Protein AF-A0A1B7WTZ9-F1 (afdb_monomer_lite)

Secondary structure (DSSP, 8-state):
-EEEE-TTT-----HHHHH-TT--EEE-TTSSEEES-GGG-----HHHHH-TT--EEE-S-TT------HHHHHHTT-TTHHHHHTT---PPS--GGG-HHHHHHHHT-

Radius of gyration: 16.01 Å; chains: 1; bounding box: 49×28×37 Å

Structure (mmCIF, N/CA/C/O backbone):
data_AF-A0A1B7WTZ9-F1
#
_entry.id   AF-A0A1B7WTZ9-F1
#
loop_
_atom_site.group_PDB
_atom_site.id
_atom_site.type_symbol
_atom_site.label_atom_id
_atom_site.label_alt_id
_atom_site.label_comp_id
_atom_site.label_asym_id
_atom_site.label_entity_id
_atom_site.label_seq_id
_atom_site.pdbx_PDB_ins_code
_atom_site.Cartn_x
_atom_site.Cartn_y
_atom_site.Cartn_z
_atom_site.occupancy
_atom_site.B_iso_or_equiv
_atom_site.auth_seq_id
_atom_site.auth_comp_id
_atom_site.auth_asym_id
_atom_site.auth_atom_id
_atom_site.pdbx_PDB_model_num
ATOM 1 N N . MET A 1 1 ? 1.511 1.386 10.894 1.00 94.19 1 MET A N 1
ATOM 2 C CA . MET A 1 1 ? 1.656 0.087 10.200 1.00 94.19 1 MET A CA 1
ATOM 3 C C . MET A 1 1 ? 0.766 0.130 8.957 1.00 94.19 1 MET A C 1
ATOM 5 O O . MET A 1 1 ? 0.423 1.230 8.550 1.00 94.19 1 MET A O 1
ATOM 9 N N . ILE A 1 2 ? 0.425 -0.969 8.270 1.00 96.19 2 ILE A N 1
ATOM 10 C CA . ILE A 1 2 ? -0.602 -0.867 7.210 1.00 96.19 2 ILE A CA 1
ATOM 11 C C . ILE A 1 2 ? -1.957 -0.575 7.862 1.00 96.19 2 ILE A C 1
ATOM 13 O O . ILE A 1 2 ? -2.398 -1.366 8.688 1.00 96.19 2 ILE A O 1
ATOM 17 N N . GLU A 1 3 ? -2.606 0.528 7.485 1.00 95.88 3 GLU A N 1
ATOM 18 C CA . GLU A 1 3 ? -3.906 0.909 8.061 1.00 95.88 3 GLU A CA 1
ATOM 19 C C . GLU A 1 3 ? -5.053 0.708 7.074 1.00 95.88 3 GLU A C 1
ATOM 21 O O . GLU A 1 3 ? -6.114 0.228 7.458 1.00 95.88 3 GLU A O 1
ATOM 26 N N . ILE A 1 4 ? -4.842 1.046 5.796 1.00 96.06 4 ILE A N 1
ATOM 27 C CA . ILE A 1 4 ? -5.931 1.135 4.817 1.00 96.06 4 ILE A CA 1
ATOM 28 C C . ILE A 1 4 ? -5.604 0.401 3.521 1.00 96.06 4 ILE A C 1
ATOM 30 O O . ILE A 1 4 ? -4.516 0.548 2.954 1.00 96.06 4 ILE A O 1
ATOM 34 N N . VAL A 1 5 ? -6.608 -0.339 3.043 1.00 97.00 5 VAL A N 1
ATOM 35 C CA . VAL A 1 5 ? -6.836 -0.648 1.631 1.00 97.00 5 VAL A CA 1
ATOM 36 C C . VAL A 1 5 ? -8.133 0.056 1.235 1.00 97.00 5 VAL A C 1
ATOM 38 O O . VAL A 1 5 ? -9.205 -0.278 1.728 1.00 97.00 5 VAL A O 1
ATOM 41 N N . ASP A 1 6 ? -8.023 1.063 0.379 1.00 97.44 6 ASP A N 1
ATOM 42 C CA . ASP A 1 6 ? -9.152 1.808 -0.164 1.00 97.44 6 ASP A CA 1
ATOM 43 C C . ASP A 1 6 ? -9.802 0.985 -1.285 1.00 97.44 6 ASP A C 1
ATOM 45 O O . ASP A 1 6 ? -9.230 0.814 -2.368 1.00 97.44 6 ASP A O 1
ATOM 49 N N . ASN A 1 7 ? -10.982 0.434 -1.001 1.00 96.38 7 ASN A N 1
ATOM 50 C CA . ASN A 1 7 ? -11.694 -0.453 -1.921 1.00 96.38 7 ASN A CA 1
ATOM 51 C C . ASN A 1 7 ? -12.198 0.264 -3.181 1.00 96.38 7 ASN A C 1
ATOM 53 O O . ASN A 1 7 ? -12.272 -0.370 -4.231 1.00 96.38 7 ASN A O 1
ATOM 57 N N . ASP A 1 8 ? -12.477 1.567 -3.112 1.00 96.25 8 ASP A N 1
ATOM 58 C CA . ASP A 1 8 ? -12.939 2.350 -4.265 1.00 96.25 8 ASP A CA 1
ATOM 59 C C . ASP A 1 8 ? -11.815 2.575 -5.289 1.00 96.25 8 ASP A C 1
ATOM 61 O O . ASP A 1 8 ? -12.064 2.724 -6.490 1.00 96.25 8 ASP A O 1
ATOM 65 N N . ARG A 1 9 ? -10.559 2.589 -4.831 1.00 96.56 9 ARG A N 1
ATOM 66 C CA . ARG A 1 9 ? -9.367 2.695 -5.685 1.00 96.56 9 ARG A CA 1
ATOM 67 C C . ARG A 1 9 ? -8.785 1.349 -6.075 1.00 96.56 9 ARG A C 1
ATOM 69 O O . ARG A 1 9 ? -8.124 1.259 -7.110 1.00 96.56 9 ARG A O 1
ATOM 76 N N . CYS A 1 10 ? -8.935 0.331 -5.234 1.00 97.88 10 CYS A N 1
ATOM 77 C CA . CYS A 1 10 ? -8.318 -0.970 -5.443 1.00 97.88 10 CYS A CA 1
ATOM 78 C C . CYS A 1 10 ? -8.836 -1.627 -6.732 1.00 97.88 10 CYS A C 1
ATOM 80 O O . CYS A 1 10 ? -10.031 -1.761 -6.955 1.00 97.88 10 CYS A O 1
ATOM 82 N N . VAL A 1 11 ? -7.910 -2.073 -7.583 1.00 97.94 11 VAL A N 1
ATOM 83 C CA . VAL A 1 11 ? -8.226 -2.716 -8.874 1.00 97.94 11 VAL A CA 1
ATOM 84 C C . VAL A 1 11 ? -7.973 -4.227 -8.874 1.00 97.94 11 VAL A C 1
ATOM 86 O O . VAL A 1 11 ? -7.893 -4.829 -9.939 1.00 97.94 11 VAL A O 1
ATOM 89 N N . GLY A 1 12 ? -7.765 -4.831 -7.699 1.00 98.00 12 GLY A N 1
ATOM 90 C CA . GLY A 1 12 ? -7.573 -6.282 -7.569 1.00 98.00 12 GLY A CA 1
ATOM 91 C C . GLY A 1 12 ? -6.356 -6.845 -8.313 1.00 98.00 12 GLY A C 1
ATOM 92 O O . GLY A 1 12 ? -6.420 -7.911 -8.909 1.00 98.00 12 GLY A O 1
ATOM 93 N N . CYS A 1 13 ? -5.243 -6.103 -8.348 1.00 97.88 13 CYS A N 1
ATOM 94 C CA . CYS A 1 13 ? -4.043 -6.502 -9.102 1.00 97.88 13 CYS A CA 1
ATOM 95 C C . CYS A 1 13 ? -3.074 -7.431 -8.347 1.00 97.88 13 CYS A C 1
ATOM 97 O O . CYS A 1 13 ? -2.058 -7.823 -8.917 1.00 97.88 13 CYS A O 1
ATOM 99 N N . ASP A 1 14 ? -3.320 -7.695 -7.060 1.00 98.12 14 ASP A N 1
ATOM 100 C CA . ASP A 1 14 ? -2.494 -8.533 -6.173 1.00 98.12 14 ASP A CA 1
ATOM 101 C C . ASP A 1 14 ? -1.001 -8.165 -6.060 1.00 98.12 14 ASP A C 1
ATOM 103 O O . ASP A 1 14 ? -0.199 -8.910 -5.496 1.00 98.12 14 ASP A O 1
ATOM 107 N N . ILE A 1 15 ? -0.577 -6.988 -6.529 1.00 97.88 15 ILE A N 1
ATOM 108 C CA . ILE A 1 15 ? 0.820 -6.549 -6.385 1.00 97.88 15 ILE A CA 1
ATOM 109 C C . ILE A 1 15 ? 1.209 -6.452 -4.903 1.00 97.88 15 ILE A C 1
ATOM 111 O O . ILE A 1 15 ? 2.299 -6.883 -4.536 1.00 97.88 15 ILE A O 1
ATOM 115 N N . CYS A 1 16 ? 0.319 -5.935 -4.046 1.00 98.25 16 CYS A N 1
ATOM 116 C CA . CYS A 1 16 ? 0.544 -5.848 -2.599 1.00 98.25 16 CYS A CA 1
ATOM 117 C C . CYS A 1 16 ? 0.707 -7.225 -1.936 1.00 98.25 16 CYS A C 1
ATOM 119 O O . CYS A 1 16 ? 1.550 -7.354 -1.049 1.00 98.25 16 CYS A O 1
ATOM 121 N N . VAL A 1 17 ? -0.040 -8.234 -2.397 1.00 98.44 17 VAL A N 1
ATOM 122 C CA . VAL A 1 17 ? 0.075 -9.631 -1.951 1.00 98.44 17 VAL A CA 1
ATOM 123 C C . VAL A 1 17 ? 1.460 -10.172 -2.306 1.00 98.44 17 VAL A C 1
ATOM 125 O O . VAL A 1 17 ? 2.171 -10.662 -1.439 1.00 98.44 17 VAL A O 1
ATOM 128 N N . ASN A 1 18 ? 1.899 -9.982 -3.553 1.00 98.25 18 ASN A N 1
ATOM 129 C CA . ASN A 1 18 ? 3.169 -10.526 -4.046 1.00 98.25 18 ASN A CA 1
ATOM 130 C C . ASN A 1 18 ? 4.423 -9.833 -3.484 1.00 98.25 18 ASN A C 1
ATOM 132 O O . ASN A 1 18 ? 5.483 -10.448 -3.387 1.00 98.25 18 ASN A O 1
ATOM 136 N N . VAL A 1 19 ? 4.344 -8.536 -3.181 1.00 97.75 19 VAL A N 1
ATOM 137 C CA . VAL A 1 19 ? 5.509 -7.743 -2.750 1.00 97.75 19 VAL A CA 1
ATOM 138 C C . VAL A 1 19 ? 5.697 -7.722 -1.234 1.00 97.75 19 VAL A C 1
ATOM 140 O O . VAL A 1 19 ? 6.763 -7.337 -0.752 1.00 97.75 19 VAL A O 1
ATOM 143 N N . CYS A 1 20 ? 4.677 -8.095 -0.457 1.00 98.38 20 CYS A N 1
ATOM 144 C CA . CYS A 1 20 ? 4.769 -8.062 0.994 1.00 98.38 20 CYS A CA 1
ATOM 145 C C . CYS A 1 20 ? 5.688 -9.186 1.504 1.00 98.38 20 CYS A C 1
ATOM 147 O O . CYS A 1 20 ? 5.323 -10.350 1.411 1.00 98.38 20 CYS A O 1
ATOM 149 N N . PRO A 1 21 ? 6.836 -8.884 2.139 1.00 98.12 21 PRO A N 1
ATOM 150 C CA . PRO A 1 21 ? 7.768 -9.918 2.601 1.00 98.12 21 PRO A CA 1
ATOM 151 C C . PRO A 1 21 ? 7.272 -10.690 3.833 1.00 98.12 21 PRO A C 1
ATOM 153 O O . PRO A 1 21 ? 7.956 -11.590 4.314 1.00 98.12 21 PRO A O 1
ATOM 156 N N . ARG A 1 22 ? 6.138 -10.277 4.405 1.00 98.19 22 ARG A N 1
ATOM 157 C CA . ARG A 1 22 ? 5.513 -10.870 5.593 1.00 98.19 22 ARG A CA 1
ATOM 158 C C . ARG A 1 22 ? 4.114 -11.399 5.306 1.00 98.19 22 ARG A C 1
ATOM 160 O O . ARG A 1 22 ? 3.380 -11.657 6.249 1.00 98.19 22 ARG A O 1
ATOM 167 N N . ASP A 1 23 ? 3.750 -11.494 4.027 1.00 97.94 23 ASP A N 1
ATOM 168 C CA . ASP A 1 23 ? 2.461 -12.010 3.579 1.00 97.94 23 ASP A CA 1
ATOM 169 C C . ASP A 1 23 ? 1.277 -11.340 4.292 1.00 97.94 23 ASP A C 1
ATOM 171 O O . ASP A 1 23 ? 0.349 -12.010 4.704 1.00 97.94 23 ASP A O 1
ATOM 175 N N . VAL A 1 24 ? 1.280 -10.018 4.501 1.00 98.56 24 VAL A N 1
ATOM 176 C CA . VAL A 1 24 ? 0.227 -9.335 5.291 1.00 98.56 24 VAL A CA 1
ATOM 177 C C . VAL A 1 24 ? -1.145 -9.347 4.602 1.00 98.56 24 VAL A C 1
ATOM 179 O O . VAL A 1 24 ? -2.174 -9.225 5.273 1.00 98.56 24 VAL A O 1
ATOM 182 N N . PHE A 1 25 ? -1.167 -9.488 3.277 1.00 98.62 25 PHE A N 1
ATOM 183 C CA . PHE A 1 25 ? -2.368 -9.373 2.456 1.00 98.62 25 PHE A CA 1
ATOM 184 C C . PHE A 1 25 ? -2.821 -10.724 1.909 1.00 98.62 25 PHE A C 1
ATOM 186 O O . PHE A 1 25 ? -1.981 -11.546 1.553 1.00 98.62 25 PHE A O 1
ATOM 193 N N . ASP A 1 26 ? -4.135 -10.886 1.770 1.00 98.38 26 ASP A N 1
ATOM 194 C CA . ASP A 1 26 ? -4.771 -11.947 0.984 1.00 98.38 26 ASP A CA 1
ATOM 195 C C . ASP A 1 26 ? -5.608 -11.324 -0.141 1.00 98.38 26 ASP A C 1
ATOM 197 O O . ASP A 1 26 ? -6.046 -10.174 -0.040 1.00 98.38 26 ASP A O 1
ATOM 201 N N . SER A 1 27 ? -5.865 -12.089 -1.202 1.00 97.75 27 SER A N 1
ATOM 202 C CA . SER A 1 27 ? -6.872 -11.734 -2.205 1.00 97.75 27 SER A CA 1
ATOM 203 C C . SER A 1 27 ? -8.260 -12.087 -1.667 1.00 97.75 27 SER A C 1
ATOM 205 O O . SER A 1 27 ? -8.552 -13.250 -1.379 1.00 97.75 27 SER A O 1
ATOM 207 N N . GLY A 1 28 ? -9.111 -11.077 -1.507 1.00 96.25 28 GLY A N 1
ATOM 208 C CA . GLY A 1 28 ? -10.498 -11.221 -1.082 1.00 96.25 28 GLY A CA 1
ATOM 209 C C . GLY A 1 28 ? -11.345 -11.973 -2.107 1.00 96.25 28 GLY A C 1
ATOM 210 O O . GLY A 1 28 ? -11.003 -12.078 -3.286 1.00 96.25 28 GLY A O 1
ATOM 211 N N . SER A 1 29 ? -12.495 -12.493 -1.673 1.00 95.81 29 SER A N 1
ATOM 212 C CA . SER A 1 29 ? -13.426 -13.211 -2.559 1.00 95.81 29 SER A CA 1
ATOM 213 C C . SER A 1 29 ? -14.038 -12.331 -3.655 1.00 95.81 29 SER A C 1
ATOM 215 O O . SER A 1 29 ? -14.530 -12.848 -4.654 1.00 95.81 29 SER A O 1
ATOM 217 N N . ASP A 1 30 ? -14.032 -11.016 -3.454 1.00 95.44 30 ASP A N 1
ATOM 218 C CA . ASP A 1 30 ? -14.437 -9.985 -4.413 1.00 95.44 30 ASP A CA 1
ATOM 219 C C . ASP A 1 30 ? -13.293 -9.552 -5.352 1.00 95.44 30 ASP A C 1
ATOM 221 O O . ASP A 1 30 ? -13.495 -8.714 -6.230 1.00 95.44 30 ASP A O 1
ATOM 225 N N . GLY A 1 31 ? -12.103 -10.139 -5.190 1.00 95.00 31 GLY A N 1
ATOM 226 C CA . GLY A 1 31 ? -10.894 -9.803 -5.935 1.00 95.00 31 GLY A CA 1
ATOM 227 C C . GLY A 1 31 ? -10.131 -8.600 -5.379 1.00 95.00 31 GLY A C 1
ATOM 228 O O . GLY A 1 31 ? -9.084 -8.263 -5.927 1.00 95.00 31 GLY A O 1
ATOM 229 N N . LEU A 1 32 ? -10.605 -7.948 -4.312 1.00 98.00 32 LEU A N 1
ATOM 230 C CA . LEU A 1 32 ? -9.898 -6.831 -3.686 1.00 98.00 32 LEU A CA 1
ATOM 231 C C . LEU A 1 32 ? -8.908 -7.339 -2.637 1.00 98.00 32 LEU A C 1
ATOM 233 O O . LEU A 1 32 ? -9.122 -8.357 -1.988 1.00 98.00 32 LEU A O 1
ATOM 237 N N . ALA A 1 33 ? -7.797 -6.628 -2.456 1.00 98.19 33 ALA A N 1
ATOM 238 C CA . ALA A 1 33 ? -6.827 -6.987 -1.428 1.00 98.19 33 ALA A CA 1
ATOM 239 C C . ALA A 1 33 ? -7.407 -6.778 -0.018 1.00 98.19 33 ALA A C 1
ATOM 241 O O . ALA A 1 33 ? -8.023 -5.752 0.260 1.00 98.19 33 ALA A O 1
ATOM 242 N N . VAL A 1 34 ? -7.140 -7.712 0.893 1.00 98.12 34 VAL A N 1
ATOM 243 C CA . VAL A 1 34 ? -7.571 -7.656 2.297 1.00 98.12 34 VAL A CA 1
ATOM 244 C C . VAL A 1 34 ? -6.347 -7.655 3.206 1.00 98.12 34 VAL A C 1
ATOM 246 O O . VAL A 1 34 ? -5.407 -8.418 2.989 1.00 98.12 34 VAL A O 1
ATOM 249 N N . ILE A 1 35 ? -6.350 -6.817 4.247 1.00 97.56 35 ILE A N 1
ATOM 250 C CA . ILE A 1 35 ? -5.333 -6.855 5.308 1.00 97.56 35 ILE A CA 1
ATOM 251 C C . ILE A 1 35 ? -5.656 -8.036 6.230 1.00 97.56 35 ILE A C 1
ATOM 253 O O . ILE A 1 35 ? -6.486 -7.923 7.127 1.00 97.56 35 ILE A O 1
ATOM 257 N N . ALA A 1 36 ? -5.011 -9.178 6.010 1.00 98.06 36 ALA A N 1
ATOM 258 C CA . ALA A 1 36 ? -5.304 -10.408 6.743 1.00 98.06 36 ALA A CA 1
ATOM 259 C C . ALA A 1 36 ? -4.486 -10.547 8.035 1.00 98.06 36 ALA A C 1
ATOM 261 O O . ALA A 1 36 ? -4.939 -11.155 9.004 1.00 98.06 36 ALA A O 1
ATOM 262 N N . ARG A 1 37 ? -3.265 -10.000 8.052 1.00 97.12 37 ARG A N 1
ATOM 263 C CA . ARG A 1 37 ? -2.285 -10.171 9.142 1.00 97.12 37 ARG A CA 1
ATOM 264 C C . ARG A 1 37 ? -1.628 -8.837 9.503 1.00 97.12 37 ARG A C 1
ATOM 266 O O . ARG A 1 37 ? -0.414 -8.681 9.400 1.00 97.12 37 ARG A O 1
ATOM 273 N N . LYS A 1 38 ? -2.437 -7.839 9.890 1.00 95.56 38 LYS A N 1
ATOM 274 C CA . LYS A 1 38 ? -1.990 -6.452 10.167 1.00 95.56 38 LYS A CA 1
ATOM 275 C C . LYS A 1 38 ? -0.775 -6.389 11.105 1.00 95.56 38 LYS A C 1
ATOM 277 O O . LYS A 1 38 ? 0.180 -5.675 10.806 1.00 95.56 38 LYS A O 1
ATOM 282 N N . SER A 1 39 ? -0.780 -7.196 12.169 1.00 95.00 39 SER A N 1
ATOM 283 C CA . SER A 1 39 ? 0.289 -7.292 13.177 1.00 95.00 39 SER A CA 1
ATOM 284 C C . SER A 1 39 ? 1.661 -7.681 12.622 1.00 95.00 39 SER A C 1
ATOM 286 O O . SER A 1 39 ? 2.679 -7.406 13.250 1.00 95.00 39 SER A O 1
ATOM 288 N N . ASP A 1 40 ? 1.713 -8.313 11.450 1.00 96.62 40 ASP A N 1
ATOM 289 C CA . ASP A 1 40 ? 2.967 -8.788 10.863 1.00 96.62 40 ASP A CA 1
ATOM 290 C C . ASP A 1 40 ? 3.649 -7.696 10.024 1.00 96.62 40 ASP A C 1
ATOM 292 O O . ASP A 1 40 ? 4.813 -7.830 9.620 1.00 96.62 40 ASP A O 1
ATOM 296 N N . CYS A 1 41 ? 2.947 -6.586 9.773 1.00 96.81 41 CYS A N 1
ATOM 297 C CA . CYS A 1 41 ? 3.446 -5.468 8.992 1.00 96.81 41 CYS A CA 1
ATOM 298 C C . CYS A 1 41 ? 4.696 -4.847 9.624 1.00 96.81 41 CYS A C 1
ATOM 300 O O . CYS A 1 41 ? 4.681 -4.352 10.742 1.00 96.81 41 CYS A O 1
ATOM 302 N N . GLN A 1 42 ? 5.783 -4.794 8.855 1.00 95.94 42 GLN A N 1
ATOM 303 C CA . GLN A 1 42 ? 7.053 -4.193 9.287 1.00 95.94 42 GLN A CA 1
ATOM 304 C C . GLN A 1 42 ? 7.173 -2.713 8.905 1.00 95.94 42 GLN A C 1
ATOM 306 O O . GLN A 1 42 ? 8.269 -2.163 8.930 1.00 95.94 42 GLN A O 1
ATOM 311 N N . THR A 1 43 ? 6.075 -2.075 8.476 1.00 96.06 43 THR A N 1
ATOM 312 C CA . THR A 1 43 ? 6.063 -0.656 8.066 1.00 96.06 43 THR A CA 1
ATOM 313 C C . THR A 1 43 ? 7.132 -0.353 6.998 1.00 96.06 43 THR A C 1
ATOM 315 O O . THR A 1 43 ? 7.820 0.657 7.016 1.00 96.06 43 THR A O 1
ATOM 318 N N 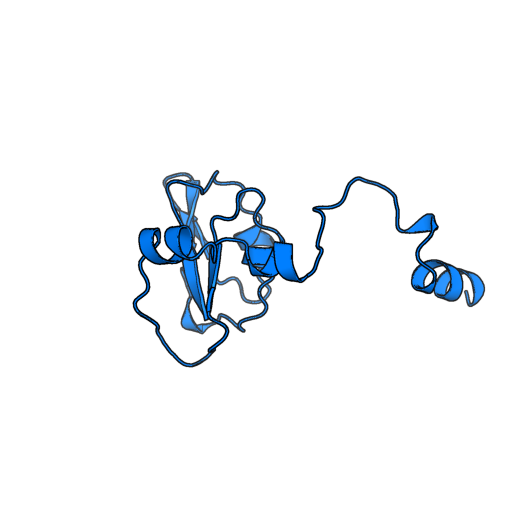. CYS A 1 44 ? 7.305 -1.278 6.044 1.00 96.56 44 CYS A N 1
ATOM 319 C CA . CYS A 1 44 ? 8.319 -1.176 4.985 1.00 96.56 44 CYS A CA 1
ATOM 320 C C . CYS A 1 44 ? 7.861 -0.384 3.748 1.00 96.56 44 CYS A C 1
ATOM 322 O O . CYS A 1 44 ? 8.660 -0.163 2.844 1.00 96.56 44 CYS A O 1
ATOM 324 N N . PHE A 1 45 ? 6.579 -0.002 3.687 1.00 96.81 45 PHE A N 1
ATOM 325 C CA . PHE A 1 45 ? 5.956 0.782 2.610 1.00 96.81 45 PHE A CA 1
ATOM 326 C C . PHE A 1 45 ? 5.968 0.166 1.202 1.00 96.81 45 PHE A C 1
ATOM 328 O O . PHE A 1 45 ? 5.489 0.794 0.263 1.00 96.81 45 PHE A O 1
ATOM 335 N N . LEU A 1 46 ? 6.442 -1.071 1.021 1.00 96.56 46 LEU A N 1
ATOM 336 C CA . LEU A 1 46 ? 6.512 -1.694 -0.306 1.00 96.56 46 LEU A CA 1
ATOM 337 C C . LEU A 1 46 ? 5.139 -1.797 -0.987 1.00 96.56 46 LEU A C 1
ATOM 339 O O . LEU A 1 46 ? 5.011 -1.507 -2.173 1.00 96.56 46 LEU A O 1
ATOM 343 N N . CYS A 1 47 ? 4.092 -2.161 -0.248 1.00 97.25 47 CYS A N 1
ATOM 344 C CA . CYS A 1 47 ? 2.745 -2.246 -0.807 1.00 97.25 47 CYS A CA 1
ATOM 345 C C . CYS A 1 47 ? 2.215 -0.882 -1.289 1.00 97.25 47 CYS A C 1
ATOM 347 O O . CYS A 1 47 ? 1.618 -0.819 -2.360 1.00 97.25 47 CYS A O 1
ATOM 349 N N . GLU A 1 48 ? 2.488 0.209 -0.565 1.00 96.00 48 GLU A N 1
ATOM 350 C CA . GLU A 1 48 ? 2.144 1.573 -0.989 1.00 96.00 48 GLU A CA 1
ATOM 351 C C . GLU A 1 48 ? 2.988 2.013 -2.195 1.00 96.00 48 GLU A C 1
ATOM 353 O O . GLU A 1 48 ? 2.448 2.537 -3.171 1.00 96.00 48 GLU A O 1
ATOM 358 N N . LEU A 1 49 ? 4.294 1.721 -2.167 1.00 95.25 49 LEU A N 1
ATOM 359 C CA . LEU A 1 49 ? 5.240 2.052 -3.234 1.00 95.25 49 LEU A CA 1
ATOM 360 C C . LEU A 1 49 ? 4.829 1.448 -4.585 1.00 95.25 49 LEU A C 1
ATOM 362 O O . LEU A 1 49 ? 4.898 2.105 -5.630 1.00 95.25 49 LEU A O 1
ATOM 366 N N . TYR A 1 50 ? 4.409 0.181 -4.565 1.00 94.69 50 TYR A N 1
ATOM 367 C CA . TYR A 1 50 ? 4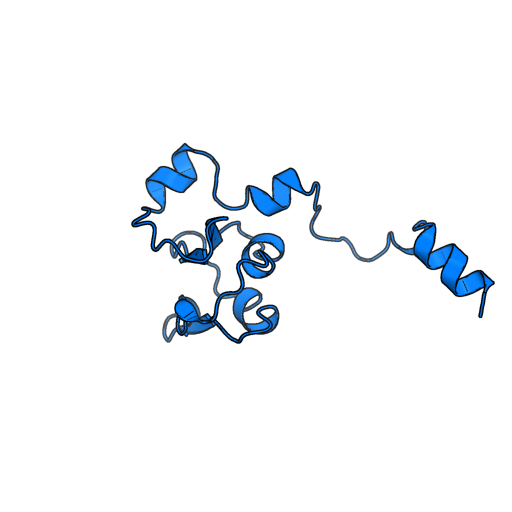.106 -0.586 -5.771 1.00 94.69 50 TYR A CA 1
ATOM 368 C C . TYR A 1 50 ? 2.625 -0.600 -6.159 1.00 94.69 50 TYR A C 1
ATOM 370 O O . TYR A 1 50 ? 2.317 -0.987 -7.287 1.00 94.69 50 TYR A O 1
ATOM 378 N N . CYS A 1 51 ? 1.707 -0.150 -5.296 1.00 95.62 51 CYS A N 1
ATOM 379 C CA . CYS A 1 51 ? 0.297 -0.028 -5.665 1.00 95.62 51 CYS A CA 1
ATOM 380 C C . CYS A 1 51 ? 0.157 0.887 -6.888 1.00 95.62 51 CYS A C 1
ATOM 382 O O . CYS A 1 51 ? 0.597 2.029 -6.810 1.00 95.62 51 CYS A O 1
ATOM 384 N N . PRO A 1 52 ? -0.457 0.458 -8.003 1.00 94.50 52 PRO A N 1
ATOM 385 C CA . PRO A 1 52 ? -0.536 1.260 -9.226 1.00 94.50 52 PRO A CA 1
ATOM 386 C C . PRO A 1 52 ? -1.583 2.382 -9.171 1.00 94.50 52 PRO A C 1
ATOM 388 O O . PRO A 1 52 ? -1.598 3.239 -10.053 1.00 94.50 52 PRO A O 1
ATOM 391 N N . VAL A 1 53 ? -2.444 2.376 -8.158 1.00 95.75 53 VAL A N 1
ATOM 392 C CA . VAL A 1 53 ? -3.647 3.219 -8.054 1.00 95.75 53 VAL A CA 1
ATOM 393 C C . VAL A 1 53 ? -3.738 3.951 -6.712 1.00 95.75 53 VAL A C 1
ATOM 395 O O . VAL A 1 53 ? -4.783 4.495 -6.378 1.00 95.75 53 VAL A O 1
ATOM 398 N N . ASP A 1 54 ? -2.636 3.985 -5.951 1.00 95.50 54 ASP A N 1
ATOM 399 C CA . ASP A 1 54 ? -2.547 4.676 -4.657 1.00 95.50 54 ASP A CA 1
ATOM 400 C C . ASP A 1 54 ? -3.707 4.299 -3.714 1.00 95.50 54 ASP A C 1
ATOM 402 O O . ASP A 1 54 ? -4.358 5.168 -3.138 1.00 95.50 54 ASP A O 1
ATOM 406 N N . ALA A 1 55 ? -4.000 2.998 -3.611 1.00 97.19 55 ALA A N 1
ATOM 407 C CA . ALA A 1 55 ? -5.086 2.454 -2.791 1.00 97.19 55 ALA A CA 1
ATOM 408 C C . ALA A 1 55 ? -4.642 2.039 -1.380 1.00 97.19 55 ALA A C 1
ATOM 410 O O . ALA A 1 55 ? -5.482 1.695 -0.563 1.00 97.19 55 ALA A O 1
ATOM 411 N N . LEU A 1 56 ? -3.340 2.023 -1.081 1.00 96.75 56 LEU A N 1
ATOM 412 C CA . LEU A 1 56 ? -2.837 1.615 0.232 1.00 96.75 56 LEU A CA 1
ATOM 413 C C . LEU A 1 56 ? -2.242 2.797 0.991 1.00 96.75 56 LEU A C 1
ATOM 415 O O . LEU A 1 56 ? -1.620 3.674 0.385 1.00 96.75 56 LEU A O 1
ATOM 419 N N . TYR A 1 57 ? -2.391 2.773 2.314 1.00 96.44 57 TYR A N 1
ATOM 420 C CA . TYR A 1 57 ? -1.714 3.695 3.223 1.00 96.44 57 TYR A CA 1
ATOM 421 C C . TYR A 1 57 ? -1.066 2.959 4.382 1.00 96.44 57 TYR A C 1
ATOM 423 O O . TYR A 1 57 ? -1.724 2.228 5.130 1.00 96.44 57 TYR A O 1
ATOM 431 N N . VAL A 1 58 ? 0.232 3.200 4.536 1.00 96.44 58 VAL A N 1
ATOM 432 C CA . VAL A 1 58 ? 1.020 2.710 5.659 1.00 96.44 58 VAL A CA 1
ATOM 433 C C . VAL A 1 58 ? 1.306 3.884 6.603 1.00 96.44 58 VAL A C 1
ATOM 435 O O . VAL A 1 58 ? 1.993 4.834 6.238 1.00 96.44 58 VAL A O 1
ATOM 438 N N . SER A 1 59 ? 0.807 3.826 7.838 1.00 94.19 59 SER A N 1
ATOM 439 C CA . SER A 1 59 ? 1.215 4.741 8.909 1.00 94.19 59 SER A CA 1
ATOM 440 C C . SER A 1 59 ? 2.692 4.501 9.264 1.00 94.19 59 SER A C 1
ATOM 442 O O . SER A 1 59 ? 3.104 3.340 9.391 1.00 94.19 59 SER A O 1
ATOM 444 N N . PRO A 1 60 ? 3.499 5.564 9.467 1.00 91.38 60 PRO A N 1
ATOM 445 C CA . PRO A 1 60 ? 4.909 5.453 9.846 1.00 91.38 60 PRO A CA 1
ATOM 446 C C . PRO A 1 60 ? 5.126 4.922 11.267 1.00 91.38 60 PRO A C 1
ATOM 448 O O . PRO A 1 60 ? 6.259 4.606 11.631 1.00 91.38 60 PRO A O 1
ATOM 451 N N . TYR A 1 61 ? 4.071 4.816 12.073 1.00 91.56 61 TYR A N 1
ATOM 452 C CA . TYR A 1 61 ? 4.141 4.298 13.433 1.00 91.56 61 TYR A CA 1
ATOM 453 C C . TYR A 1 61 ? 3.835 2.798 13.438 1.00 91.56 61 TYR A C 1
ATOM 455 O O . TYR A 1 61 ? 2.729 2.380 13.116 1.00 91.56 61 TYR A O 1
ATOM 463 N N . ALA A 1 62 ? 4.821 1.962 13.766 1.00 86.69 62 ALA A N 1
ATOM 464 C CA . ALA A 1 62 ? 4.675 0.504 13.688 1.00 86.69 62 ALA A CA 1
ATOM 465 C C . ALA A 1 62 ? 3.818 -0.103 14.816 1.00 86.69 62 ALA A C 1
ATOM 467 O O . ALA A 1 62 ? 3.223 -1.152 14.616 1.00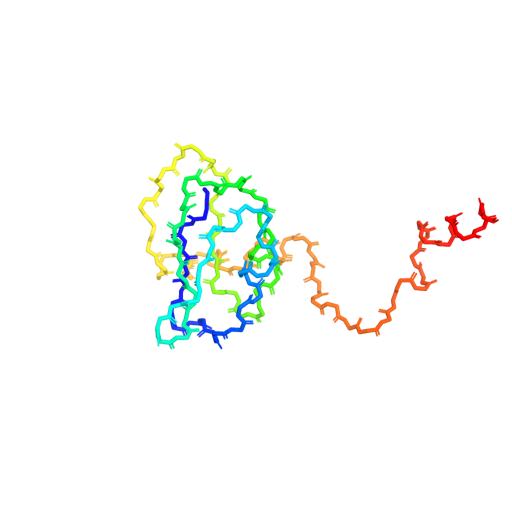 86.69 62 ALA A O 1
ATOM 468 N N . GLU A 1 63 ? 3.741 0.569 15.966 1.00 84.88 63 GLU A N 1
ATOM 469 C CA . GLU A 1 63 ? 3.128 0.056 17.205 1.00 84.88 63 GLU A CA 1
ATOM 470 C C . GLU A 1 63 ? 1.830 0.793 17.583 1.00 84.88 63 GLU A C 1
ATOM 472 O O . GLU A 1 63 ? 1.301 0.606 18.677 1.00 84.88 63 GLU A O 1
ATOM 477 N N . LEU A 1 64 ? 1.340 1.682 16.713 1.00 83.56 64 LEU A N 1
ATOM 478 C CA . LEU A 1 64 ? 0.101 2.427 16.924 1.00 83.56 64 LEU A CA 1
ATOM 479 C C . LEU A 1 64 ? -0.938 1.940 15.924 1.00 83.56 64 LEU A C 1
ATOM 481 O O . LEU A 1 64 ? -0.692 1.973 14.720 1.00 83.56 64 LEU A O 1
ATOM 485 N N . ASP A 1 65 ? -2.068 1.465 16.445 1.00 80.62 65 ASP A N 1
ATOM 486 C CA . ASP A 1 65 ? -3.266 1.232 15.648 1.00 80.62 65 ASP A CA 1
ATOM 487 C C . ASP A 1 65 ? -4.002 2.569 15.549 1.00 80.62 65 ASP A C 1
ATOM 489 O O . ASP A 1 65 ? -4.673 3.005 16.489 1.00 80.62 65 ASP A O 1
ATOM 493 N N . ASP A 1 66 ? -3.744 3.282 14.457 1.00 76.06 66 ASP A N 1
ATOM 494 C CA . ASP A 1 66 ? -4.413 4.541 14.179 1.00 76.06 66 ASP A CA 1
ATOM 495 C C . ASP A 1 66 ? -5.781 4.205 13.557 1.00 76.06 66 ASP A C 1
ATOM 497 O O . ASP A 1 66 ? -5.850 3.664 12.456 1.00 76.06 66 ASP A O 1
ATOM 501 N N . GLU A 1 67 ? -6.889 4.548 14.220 1.00 76.75 67 GLU A N 1
ATOM 502 C CA . GLU A 1 67 ? -8.205 4.531 13.565 1.00 76.75 67 GLU A CA 1
ATOM 503 C C . GLU A 1 67 ? -8.245 5.668 12.526 1.00 76.75 67 GLU A C 1
ATOM 505 O O . GLU A 1 67 ? -8.454 6.843 12.855 1.00 76.75 67 GLU A O 1
ATOM 510 N N . VAL A 1 68 ? -7.968 5.333 11.261 1.00 83.81 68 VAL A N 1
ATOM 511 C CA . VAL A 1 68 ? -7.932 6.283 10.139 1.00 83.81 68 VAL A CA 1
ATOM 512 C C . VAL A 1 68 ? -8.974 5.933 9.092 1.00 83.81 68 VAL A C 1
ATOM 514 O O . VAL A 1 68 ? -9.055 4.802 8.641 1.00 83.81 68 VAL A O 1
ATOM 517 N N . GLU A 1 69 ? -9.709 6.947 8.644 1.00 88.69 69 GLU A N 1
ATOM 518 C CA . GLU A 1 69 ? -10.680 6.831 7.555 1.00 88.69 69 GLU A CA 1
ATOM 519 C C . GLU A 1 69 ? -10.057 7.232 6.210 1.00 88.69 69 GLU A C 1
ATOM 521 O O . GLU A 1 69 ? -9.292 8.208 6.123 1.00 88.69 69 GLU A O 1
ATOM 526 N N . SER A 1 70 ? -10.425 6.517 5.146 1.00 86.75 70 SER A N 1
ATOM 527 C CA . SER A 1 70 ? -9.916 6.738 3.786 1.00 86.75 70 SER A CA 1
ATOM 528 C C . SER A 1 70 ? -10.164 8.167 3.296 1.00 86.75 70 SER A C 1
ATOM 530 O O . SER A 1 70 ? -9.258 8.801 2.751 1.00 86.75 70 SER A O 1
ATOM 532 N N . GLU A 1 71 ? -11.339 8.743 3.553 1.00 90.50 71 GLU A N 1
ATOM 533 C CA . GLU A 1 71 ? -11.705 10.096 3.113 1.00 90.50 71 GLU A CA 1
ATOM 534 C C . GLU A 1 71 ? -10.773 11.154 3.703 1.00 90.50 71 GLU A C 1
ATOM 536 O O . GLU A 1 71 ? -10.375 12.100 3.014 1.00 90.50 71 GLU A O 1
ATOM 541 N N . ARG A 1 72 ? -10.377 10.988 4.971 1.00 92.94 72 ARG A N 1
ATOM 542 C CA . ARG A 1 72 ? -9.429 11.891 5.632 1.00 92.94 72 ARG A CA 1
ATOM 543 C C . ARG A 1 72 ? -8.052 11.796 4.984 1.00 92.94 72 ARG A C 1
ATOM 545 O O . ARG A 1 72 ? -7.433 12.830 4.726 1.00 92.94 72 ARG A O 1
ATOM 552 N N . LEU A 1 73 ? -7.579 10.583 4.704 1.00 92.88 73 LEU A N 1
ATOM 553 C CA . LEU A 1 73 ? -6.294 10.363 4.037 1.00 92.88 73 LEU A CA 1
ATOM 554 C C . LEU A 1 73 ? -6.291 10.951 2.623 1.00 92.88 73 LEU A C 1
ATOM 556 O O . LEU A 1 73 ? -5.305 11.564 2.212 1.00 92.88 73 LEU A O 1
ATOM 560 N N . ILE A 1 74 ? -7.400 10.826 1.892 1.00 92.62 74 ILE A N 1
ATOM 561 C CA . ILE A 1 74 ? -7.579 11.432 0.568 1.00 92.62 74 ILE A CA 1
ATOM 562 C C . ILE A 1 74 ? -7.551 12.958 0.666 1.00 92.62 74 ILE A C 1
ATOM 564 O O . ILE A 1 74 ? -6.803 13.596 -0.076 1.00 92.62 74 ILE A O 1
ATOM 568 N N . ALA A 1 75 ? -8.310 13.546 1.595 1.00 94.12 75 ALA A N 1
ATOM 569 C CA . ALA A 1 75 ? -8.361 14.995 1.797 1.00 94.12 75 ALA A CA 1
ATOM 570 C C . ALA A 1 75 ? -6.988 15.586 2.162 1.00 94.12 75 ALA A C 1
ATOM 572 O O . ALA A 1 75 ? -6.662 16.704 1.765 1.00 94.12 75 ALA A O 1
ATOM 573 N N . GLN A 1 76 ? -6.164 14.822 2.880 1.00 95.00 76 GLN A N 1
ATOM 574 C CA . GLN A 1 76 ? -4.792 15.191 3.239 1.00 95.00 76 GLN A CA 1
ATOM 575 C C . GLN A 1 76 ? -3.758 14.810 2.168 1.00 95.00 76 GLN A C 1
ATOM 577 O O . GLN A 1 76 ? -2.567 15.056 2.351 1.00 95.00 76 GLN A O 1
ATOM 582 N N . ASN A 1 77 ? -4.196 14.227 1.047 1.00 93.75 77 ASN A N 1
ATOM 583 C CA . ASN A 1 77 ? -3.342 13.737 -0.030 1.00 93.75 77 ASN A CA 1
ATOM 584 C C . ASN A 1 77 ? -2.259 12.753 0.465 1.00 93.75 77 ASN A C 1
ATOM 586 O O . ASN A 1 77 ? -1.109 12.797 0.018 1.00 93.75 77 ASN A O 1
ATOM 590 N N . LEU A 1 78 ? -2.627 11.878 1.405 1.00 94.38 78 LEU A N 1
ATOM 591 C CA . LEU A 1 78 ? -1.742 10.891 2.028 1.00 94.38 78 LEU A CA 1
ATOM 592 C C . LEU A 1 78 ? -1.727 9.545 1.301 1.00 94.38 78 LEU A C 1
ATOM 594 O O . LEU A 1 78 ? -0.685 8.893 1.286 1.00 94.38 78 LEU A O 1
ATOM 598 N N . LEU A 1 79 ? -2.818 9.151 0.635 1.00 93.06 79 LEU A N 1
ATOM 599 C CA . LEU A 1 79 ? -2.821 7.939 -0.191 1.00 93.06 79 LEU A CA 1
ATOM 600 C C . LEU A 1 79 ? -1.787 8.055 -1.326 1.00 93.06 79 LEU A C 1
ATOM 602 O O . LEU A 1 79 ? -1.828 9.005 -2.120 1.00 93.06 79 LEU A O 1
ATOM 606 N N . GLY A 1 80 ? -0.832 7.121 -1.377 1.00 89.88 80 GLY A N 1
ATOM 607 C CA . GLY A 1 80 ? 0.299 7.126 -2.318 1.00 89.88 80 GLY A CA 1
ATOM 608 C C . GLY A 1 80 ? 1.340 8.226 -2.073 1.00 89.88 80 GLY A C 1
ATOM 609 O O . GLY A 1 80 ? 2.175 8.500 -2.944 1.00 89.88 80 GLY A O 1
ATOM 610 N N . SER A 1 81 ? 1.285 8.904 -0.924 1.00 93.19 81 SER A N 1
ATOM 611 C CA . SER A 1 81 ? 2.224 9.984 -0.602 1.00 93.19 81 SER A CA 1
ATOM 612 C C . SER A 1 81 ? 3.654 9.476 -0.486 1.00 93.19 81 SER A C 1
ATOM 614 O O . SER A 1 81 ? 4.569 10.178 -0.922 1.00 93.19 81 SER A O 1
ATOM 616 N N . TYR A 1 82 ? 3.857 8.246 -0.006 1.00 93.56 82 TYR A N 1
ATOM 617 C CA . TYR A 1 82 ? 5.183 7.648 0.090 1.00 93.56 82 TYR A CA 1
ATOM 618 C C . TYR A 1 82 ? 5.863 7.557 -1.283 1.00 93.56 82 TYR A C 1
ATOM 620 O O . TYR A 1 82 ? 6.969 8.064 -1.472 1.00 93.56 82 TYR A O 1
ATOM 628 N N . THR A 1 83 ? 5.167 7.000 -2.276 1.00 90.00 83 THR A N 1
ATOM 629 C CA . THR A 1 83 ? 5.645 6.878 -3.662 1.00 90.00 83 THR A CA 1
ATOM 630 C C . THR A 1 83 ? 6.027 8.234 -4.251 1.00 90.00 83 THR A C 1
ATOM 632 O O . THR A 1 83 ? 7.106 8.381 -4.832 1.00 90.00 83 THR A O 1
ATOM 635 N N . ARG A 1 84 ? 5.164 9.245 -4.062 1.00 90.12 84 ARG A N 1
ATOM 636 C CA . ARG A 1 84 ? 5.408 10.616 -4.536 1.00 90.12 84 ARG A CA 1
ATOM 637 C C . ARG A 1 84 ? 6.642 11.231 -3.878 1.00 90.12 84 ARG A C 1
ATOM 639 O O . ARG A 1 84 ? 7.483 11.790 -4.578 1.00 90.12 84 ARG A O 1
ATOM 646 N N . ASN A 1 85 ? 6.773 11.091 -2.561 1.00 92.56 85 ASN A N 1
ATOM 647 C CA . ASN A 1 85 ? 7.876 11.664 -1.787 1.00 92.56 85 ASN A CA 1
ATOM 648 C C . ASN A 1 85 ? 9.224 11.009 -2.106 1.00 92.56 85 ASN A C 1
ATOM 650 O O . ASN A 1 85 ? 10.246 11.689 -2.122 1.00 92.56 85 ASN A O 1
ATOM 654 N N . MET A 1 86 ? 9.229 9.712 -2.420 1.00 88.69 86 MET A N 1
ATOM 655 C CA . MET A 1 86 ? 10.432 9.001 -2.860 1.00 88.69 86 MET A CA 1
ATOM 656 C C . MET A 1 86 ? 10.887 9.399 -4.274 1.00 88.69 86 MET A C 1
ATOM 658 O O . MET A 1 86 ? 11.929 8.928 -4.728 1.00 88.69 86 MET A O 1
ATOM 662 N N . GLY A 1 87 ? 10.111 10.217 -5.000 1.00 85.31 87 GLY A N 1
ATOM 663 C CA . GLY A 1 87 ? 10.356 10.488 -6.418 1.00 85.31 87 GLY A CA 1
ATOM 664 C C . GLY A 1 87 ? 10.263 9.218 -7.268 1.00 85.31 87 GLY A C 1
ATOM 665 O O . GLY A 1 87 ? 10.871 9.131 -8.336 1.00 85.31 87 GLY A O 1
ATOM 666 N N . TRP A 1 88 ? 9.540 8.203 -6.780 1.00 82.00 88 TRP A N 1
ATOM 667 C CA . TRP A 1 88 ? 9.426 6.927 -7.464 1.00 82.00 88 TRP A CA 1
ATOM 668 C C . TRP A 1 88 ? 8.465 7.062 -8.638 1.00 82.00 88 TRP A C 1
ATOM 670 O O . TRP A 1 88 ? 7.243 7.114 -8.494 1.00 82.00 88 TRP A O 1
ATOM 680 N N . HIS A 1 89 ? 9.030 7.089 -9.836 1.00 71.81 89 HIS A N 1
ATOM 681 C CA . HIS A 1 89 ? 8.267 6.962 -11.063 1.00 71.81 89 HIS A CA 1
ATOM 682 C C . HIS A 1 89 ? 8.182 5.477 -11.400 1.00 71.81 89 HIS A C 1
ATOM 684 O O . HIS A 1 89 ? 9.194 4.881 -11.770 1.00 71.81 89 HIS A O 1
ATOM 690 N N . ARG A 1 90 ? 6.987 4.881 -11.242 1.00 70.81 90 ARG A N 1
ATOM 691 C CA . ARG A 1 90 ? 6.716 3.466 -11.559 1.00 70.81 90 ARG A CA 1
ATOM 692 C C . ARG A 1 90 ? 7.362 3.132 -12.904 1.00 70.81 90 ARG A C 1
ATOM 694 O O . ARG A 1 90 ? 7.021 3.732 -13.925 1.00 70.81 90 ARG A O 1
ATOM 701 N N . GLY A 1 91 ? 8.384 2.279 -12.846 1.00 62.09 91 GLY A N 1
ATOM 702 C CA . GLY A 1 91 ? 9.406 2.189 -13.881 1.00 62.09 91 GLY A CA 1
ATOM 703 C C . GLY A 1 91 ? 8.834 1.912 -15.268 1.00 62.09 91 GLY A C 1
ATOM 704 O O . GLY A 1 91 ? 7.957 1.068 -15.443 1.00 62.09 91 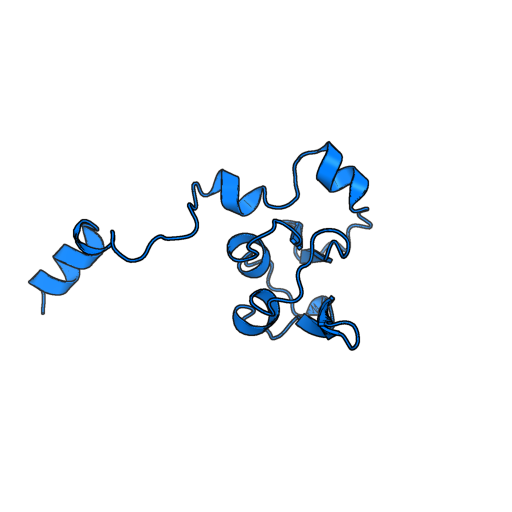GLY A O 1
ATOM 705 N N . LYS A 1 92 ? 9.385 2.593 -16.274 1.00 58.62 92 LYS A N 1
ATOM 706 C CA . LYS A 1 92 ? 9.357 2.098 -17.654 1.00 58.62 92 LYS A CA 1
ATOM 707 C C . LYS A 1 92 ? 10.486 1.079 -17.804 1.00 58.62 92 LYS A C 1
ATOM 7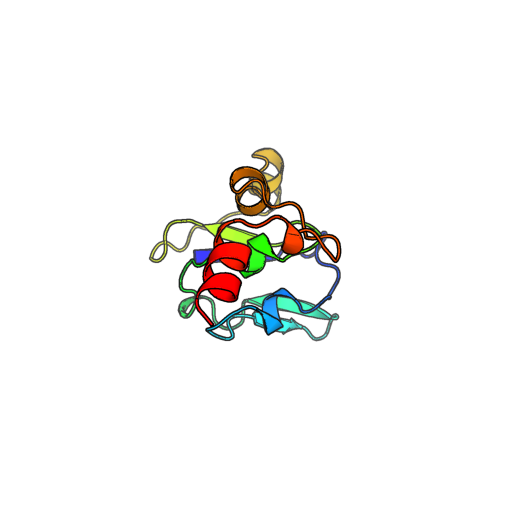09 O O . LYS A 1 92 ? 11.508 1.190 -17.136 1.00 58.62 92 LYS A O 1
ATOM 714 N N . MET A 1 93 ? 10.316 0.087 -18.672 1.00 57.22 93 MET A N 1
ATOM 715 C CA . MET A 1 93 ? 11.399 -0.844 -18.993 1.00 57.22 93 MET A CA 1
ATOM 716 C C . MET A 1 93 ? 12.604 -0.066 -19.564 1.00 57.22 93 MET A C 1
ATOM 718 O O . MET A 1 93 ? 12.432 0.736 -20.481 1.00 57.22 93 MET A O 1
ATOM 722 N N . GLY A 1 94 ? 13.806 -0.297 -19.021 1.00 65.94 94 GLY A N 1
ATOM 723 C CA . GLY A 1 94 ? 15.028 0.462 -19.347 1.00 65.94 94 GLY A CA 1
ATOM 724 C C . GLY A 1 94 ? 15.326 1.612 -18.369 1.00 65.94 94 GLY A C 1
ATOM 725 O O . GLY A 1 94 ? 14.466 2.010 -17.593 1.00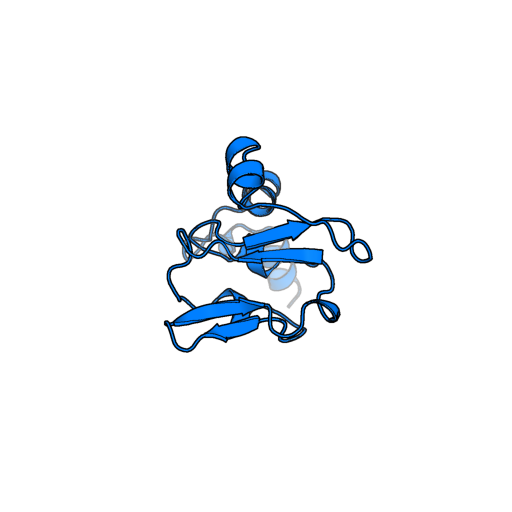 65.94 94 GLY A O 1
ATOM 726 N N . GLY A 1 95 ? 16.562 2.125 -18.352 1.00 72.56 95 GLY A N 1
ATOM 727 C CA . GLY A 1 95 ? 16.991 3.233 -17.480 1.00 72.56 95 GLY A CA 1
ATOM 728 C C . GLY A 1 95 ? 18.112 2.873 -16.503 1.00 72.56 95 GLY A C 1
ATOM 729 O O . GLY A 1 95 ? 18.915 3.732 -16.142 1.00 72.56 95 GLY A O 1
ATOM 730 N N . THR A 1 96 ? 18.249 1.595 -16.134 1.00 79.06 96 THR A N 1
ATOM 731 C CA . THR A 1 96 ? 19.377 1.138 -15.303 1.00 79.06 96 THR A CA 1
ATOM 732 C C . THR A 1 96 ? 20.694 1.110 -16.076 1.00 79.06 96 THR A C 1
ATOM 734 O O . THR A 1 96 ? 21.752 1.016 -15.478 1.00 79.06 96 THR A O 1
ATOM 737 N N . ASP A 1 97 ? 20.677 1.183 -17.408 1.00 83.50 97 ASP A N 1
ATOM 738 C CA . ASP A 1 97 ? 21.862 1.303 -18.277 1.00 83.50 97 ASP A CA 1
ATOM 739 C C . ASP A 1 97 ? 22.707 2.539 -17.988 1.00 83.50 97 ASP A C 1
ATOM 741 O O . ASP A 1 97 ? 23.929 2.491 -18.143 1.00 83.50 97 ASP A O 1
ATOM 745 N N . LYS A 1 98 ? 22.076 3.600 -17.485 1.00 80.56 98 LYS A N 1
ATOM 746 C CA . LYS A 1 98 ? 22.752 4.824 -17.048 1.00 80.56 98 LYS A CA 1
ATOM 747 C C . LYS A 1 98 ? 22.979 4.888 -15.540 1.00 80.56 98 LYS A C 1
ATOM 749 O O . LYS A 1 98 ? 23.555 5.864 -15.076 1.00 80.56 98 LYS A O 1
ATOM 754 N N . ASP A 1 99 ? 22.534 3.885 -14.783 1.00 85.62 99 ASP A N 1
ATOM 755 C CA . ASP A 1 99 ? 22.737 3.837 -13.338 1.00 85.62 99 ASP A CA 1
ATOM 756 C C . ASP A 1 99 ? 24.241 3.660 -13.031 1.00 85.62 99 ASP A C 1
ATOM 758 O O . ASP A 1 99 ? 24.825 2.634 -13.408 1.00 85.62 99 ASP A O 1
ATOM 762 N N . PRO A 1 100 ? 24.891 4.625 -12.349 1.00 87.00 100 PRO A N 1
ATOM 763 C CA . PRO A 1 100 ? 26.323 4.548 -12.067 1.00 87.00 100 PRO A CA 1
ATOM 764 C C . PRO A 1 100 ? 26.692 3.343 -11.196 1.00 87.00 100 PRO A C 1
ATOM 766 O O . PRO A 1 100 ? 27.743 2.733 -11.391 1.00 87.00 100 PRO A O 1
ATOM 769 N N . THR A 1 101 ? 25.815 2.950 -10.268 1.00 89.12 101 THR A N 1
ATOM 770 C CA . THR A 1 101 ? 26.023 1.779 -9.405 1.00 89.12 101 THR A CA 1
ATOM 771 C C . THR A 1 101 ? 26.018 0.494 -10.228 1.00 89.12 101 THR A C 1
ATOM 773 O O . THR A 1 101 ? 26.863 -0.381 -10.011 1.00 89.12 101 THR A O 1
ATOM 776 N N . ARG A 1 102 ? 25.112 0.371 -11.207 1.00 87.25 102 ARG A N 1
ATOM 777 C CA . ARG A 1 102 ? 25.107 -0.754 -12.154 1.00 87.25 102 ARG A CA 1
ATOM 778 C C . ARG A 1 102 ? 26.395 -0.782 -12.974 1.00 87.25 102 ARG A C 1
ATOM 780 O O . ARG A 1 102 ? 27.000 -1.846 -13.082 1.00 87.25 102 ARG A O 1
ATOM 787 N N . GLN A 1 103 ? 26.819 0.351 -13.536 1.00 89.75 103 GLN A N 1
ATOM 788 C CA . GLN A 1 103 ? 28.029 0.425 -14.366 1.00 89.75 103 GLN A CA 1
ATOM 789 C C . GLN A 1 103 ? 29.285 0.019 -13.580 1.00 89.75 103 GLN A C 1
ATOM 791 O O . GLN A 1 103 ? 30.039 -0.834 -14.045 1.00 89.75 103 GLN A O 1
ATOM 796 N N . LEU A 1 104 ? 29.452 0.518 -12.352 1.00 91.19 104 LEU A N 1
ATOM 797 C CA . LEU A 1 104 ? 30.563 0.142 -11.467 1.00 91.19 104 LEU A CA 1
ATOM 798 C C . LEU A 1 104 ? 30.592 -1.362 -11.156 1.00 91.19 104 LEU A C 1
ATOM 800 O O . LEU A 1 104 ? 31.651 -1.986 -11.183 1.00 91.19 104 LEU A O 1
ATOM 804 N N . ARG A 1 105 ? 29.430 -1.969 -10.884 1.00 89.31 105 ARG A N 1
ATOM 805 C CA . ARG A 1 105 ? 29.330 -3.415 -10.613 1.00 89.31 105 ARG A CA 1
ATOM 806 C C . ARG A 1 105 ? 29.646 -4.279 -11.833 1.00 89.31 105 ARG A C 1
ATOM 808 O O . ARG A 1 105 ? 30.102 -5.403 -11.659 1.00 89.31 105 ARG A O 1
ATOM 815 N N . LEU A 1 106 ? 29.385 -3.779 -13.041 1.00 89.50 106 LEU A N 1
ATOM 816 C CA . LEU A 1 106 ? 29.729 -4.463 -14.289 1.00 89.50 106 LEU A CA 1
ATOM 817 C C . LEU A 1 106 ? 31.216 -4.327 -14.634 1.00 89.50 106 LEU A C 1
ATOM 819 O O . LEU A 1 106 ? 31.777 -5.254 -15.198 1.00 89.50 106 LEU A O 1
ATOM 823 N N . MET A 1 107 ? 31.847 -3.201 -14.289 1.00 86.56 107 MET A N 1
ATOM 824 C CA . MET A 1 107 ? 33.280 -2.960 -14.513 1.00 86.56 107 MET A CA 1
ATOM 825 C C . MET A 1 107 ? 34.191 -3.795 -13.600 1.00 86.56 107 MET A C 1
ATOM 827 O O . MET A 1 107 ? 35.326 -4.072 -13.969 1.00 86.56 107 MET A O 1
ATOM 831 N N . ASN A 1 108 ? 33.700 -4.189 -12.421 1.00 77.81 108 ASN A N 1
ATOM 832 C CA . ASN A 1 108 ? 34.444 -4.963 -11.419 1.00 77.81 108 ASN A CA 1
ATOM 833 C C . ASN A 1 108 ? 34.090 -6.465 -11.428 1.00 77.81 108 ASN A C 1
ATOM 835 O O . ASN A 1 108 ? 34.196 -7.133 -10.396 1.00 77.81 108 ASN A O 1
ATOM 839 N N . ARG A 1 109 ? 33.617 -6.978 -12.564 1.00 66.12 109 ARG A N 1
ATOM 840 C CA . ARG A 1 109 ? 33.262 -8.382 -12.798 1.00 66.12 109 ARG A CA 1
ATOM 841 C C . ARG A 1 109 ? 34.102 -8.937 -13.936 1.00 66.12 109 ARG A C 1
ATOM 843 O O . ARG A 1 109 ? 34.468 -10.125 -13.830 1.00 66.12 109 ARG A O 1
#

pLDDT: mean 91.1, std 9.07, range [57.22, 98.62]

Foldseek 3Di:
DWQFQAPVQFPLPCQLCVQQPQSQWDQDPVSGIDRNHLLSDPLPCRSQQPRPRLRTARDNDNPDNDPDDPVVCVVVVRRSVVNVVVVPDPDDPDDCVPVVVSVVVVVVD

Sequence (109 aa):
MIEIVDNDRCVGCDICVNVCPRDVFDSGSDGLAVIARKSDCQTCFLCELYCPVDALYVSPYAELDDEVESERLIAQNLLGSYTRNMGWHRGKMGGTDKDPTRQLRLMNR